Protein AF-A0A1Q3CBS0-F1 (afdb_monomer)

Radius of gyration: 28.86 Å; Cα contacts (8 Å, |Δi|>4): 49; chains: 1; bounding box: 66×33×68 Å

Organism: Cephalotus follicularis (NCBI:txid3775)

Secondary structure (DSSP, 8-state):
-PPPP---TT-S----HHHHGGG-SEEEEGGGTEEEEEETTEEEEEE-----------HHHHHHHHTTSS---------------SS----SSS-----HHHHHHHHHTGGGGSPP-S---

pLDDT: mean 74.26, std 17.01, range [36.56, 97.44]

Solvent-accessible surface area (backbone atoms only — not comparable to full-atom values): 8604 Å² total; per-residue (Å²): 136,88,83,80,92,70,99,54,91,93,58,96,77,84,86,50,70,76,63,56,63,73,43,61,72,70,51,74,41,74,94,70,40,33,37,36,36,52,58,96,90,39,82,45,74,52,71,55,81,80,71,75,69,91,70,91,65,55,74,69,56,43,56,55,50,50,70,74,44,93,70,88,82,90,84,87,86,79,86,81,80,81,77,85,66,84,80,83,91,80,70,97,55,98,77,80,71,77,55,67,68,56,55,52,48,52,64,76,49,44,75,78,76,49,82,77,92,61,82,79,134

Mean predicted aligned error: 18.99 Å

Sequence (121 aa):
MDLHLLPLEGSDVVLGAQWLSTLGPILWDFSKLQMSFNIDGKEVVLQGLKIPTSMLVDEVQFCKEFKKEKKGILLQINVLTLTTRSGNLVSNDSHGVINKDLGYLLQNYAYLFEEPQGLPP

Structure (mmCIF, N/CA/C/O backbone):
data_AF-A0A1Q3CBS0-F1
#
_entry.id   AF-A0A1Q3CBS0-F1
#
loop_
_atom_site.group_PDB
_atom_site.id
_atom_site.type_symbol
_atom_site.label_atom_id
_atom_site.label_alt_id
_atom_site.label_comp_id
_atom_site.label_asym_id
_atom_site.label_entity_id
_atom_site.label_seq_id
_atom_site.pdbx_PDB_ins_code
_atom_site.Cartn_x
_atom_site.Cartn_y
_atom_site.Cartn_z
_atom_site.occupancy
_atom_site.B_iso_or_equiv
_atom_site.auth_seq_id
_atom_site.auth_comp_id
_atom_site.auth_asym_id
_atom_site.auth_atom_id
_atom_site.pdbx_PDB_model_num
ATOM 1 N N . MET A 1 1 ? -16.775 -14.832 3.748 1.00 58.94 1 MET A N 1
ATOM 2 C CA . MET A 1 1 ? -15.793 -13.889 3.181 1.00 58.94 1 MET A CA 1
ATOM 3 C C . MET A 1 1 ? -15.205 -14.596 1.986 1.00 58.94 1 MET A C 1
ATOM 5 O O . MET A 1 1 ? -14.526 -15.595 2.189 1.00 58.94 1 MET A O 1
ATOM 9 N N . ASP A 1 2 ? -15.524 -14.126 0.788 1.00 72.19 2 ASP A N 1
ATOM 10 C CA . ASP A 1 2 ? -15.022 -14.723 -0.446 1.00 72.19 2 ASP A CA 1
ATOM 11 C C . ASP A 1 2 ? -13.791 -13.923 -0.881 1.00 72.19 2 ASP A C 1
ATOM 13 O O . ASP A 1 2 ? -13.858 -12.702 -1.026 1.00 72.19 2 ASP A O 1
ATOM 17 N N . LEU A 1 3 ? -12.646 -14.597 -1.004 1.00 75.25 3 LEU A N 1
ATOM 18 C CA . LEU A 1 3 ? -11.406 -14.008 -1.502 1.00 75.25 3 LEU A CA 1
ATOM 19 C C . LEU A 1 3 ? -11.199 -14.488 -2.935 1.00 75.25 3 LEU A C 1
ATOM 21 O O . LEU A 1 3 ? -11.146 -15.691 -3.191 1.00 75.25 3 LEU A O 1
ATOM 25 N N . HIS A 1 4 ? -11.053 -13.547 -3.860 1.00 77.56 4 HIS A N 1
ATOM 26 C CA . HIS A 1 4 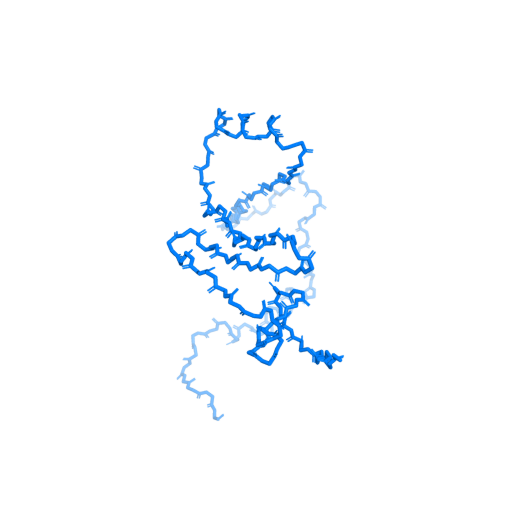? -10.738 -13.849 -5.249 1.00 77.56 4 HIS A CA 1
ATOM 27 C C . HIS A 1 4 ? -9.252 -13.612 -5.493 1.00 77.56 4 HIS A C 1
ATOM 29 O O . HIS A 1 4 ? -8.727 -12.545 -5.177 1.00 77.56 4 HIS A O 1
ATOM 35 N N . LEU A 1 5 ? -8.574 -14.612 -6.057 1.00 77.19 5 LEU A N 1
ATOM 36 C CA . LEU A 1 5 ? -7.183 -14.478 -6.470 1.00 77.19 5 LEU A CA 1
ATOM 37 C C . LEU A 1 5 ? -7.130 -13.723 -7.797 1.00 77.19 5 LEU A C 1
ATOM 39 O O . LEU A 1 5 ? -7.667 -14.183 -8.804 1.00 77.19 5 LEU A O 1
ATOM 43 N N . LEU A 1 6 ? -6.475 -12.567 -7.781 1.00 78.12 6 LEU A N 1
ATOM 44 C CA . LEU A 1 6 ? -6.197 -11.760 -8.961 1.00 78.12 6 LEU A CA 1
ATOM 45 C C . LEU A 1 6 ? -4.677 -11.729 -9.159 1.00 78.12 6 LEU A C 1
ATOM 47 O O . LEU A 1 6 ? -3.970 -11.362 -8.220 1.00 78.12 6 LEU A O 1
ATOM 51 N N . PRO A 1 7 ? -4.155 -12.112 -10.337 1.00 69.81 7 PRO A N 1
ATOM 52 C CA . PRO A 1 7 ? -2.733 -11.993 -10.628 1.00 69.81 7 PRO A CA 1
ATOM 53 C C . PRO A 1 7 ? -2.400 -10.513 -10.855 1.00 69.81 7 PRO A C 1
ATOM 55 O O . PRO A 1 7 ? -2.461 -10.015 -11.977 1.00 69.81 7 PRO A O 1
ATOM 58 N N . LEU A 1 8 ? -2.115 -9.794 -9.770 1.00 73.94 8 LEU A N 1
ATOM 59 C CA . LEU A 1 8 ? -1.700 -8.394 -9.793 1.00 73.94 8 LEU A CA 1
ATOM 60 C C . LEU A 1 8 ? -0.218 -8.314 -9.437 1.00 73.94 8 LEU A C 1
ATOM 62 O O . LEU A 1 8 ? 0.196 -8.748 -8.364 1.00 73.94 8 LEU A O 1
ATOM 66 N N . GLU A 1 9 ? 0.587 -7.737 -10.324 1.00 69.75 9 GLU A N 1
ATOM 67 C CA . GLU A 1 9 ? 1.951 -7.358 -9.968 1.00 69.75 9 GLU A CA 1
ATOM 68 C C . GLU A 1 9 ? 1.906 -6.121 -9.054 1.00 69.75 9 GLU A C 1
ATOM 70 O O . GLU A 1 9 ? 1.337 -5.091 -9.412 1.00 69.75 9 GLU A O 1
ATOM 75 N N . GLY A 1 10 ? 2.497 -6.219 -7.859 1.00 70.00 10 GLY A N 1
ATOM 76 C CA . GLY A 1 10 ? 2.699 -5.075 -6.959 1.00 70.00 10 GLY A CA 1
ATOM 77 C C . GLY A 1 10 ? 1.647 -4.854 -5.864 1.00 70.00 10 GLY A C 1
ATOM 78 O O . GLY A 1 10 ? 1.672 -3.810 -5.214 1.00 70.00 10 GLY A O 1
ATOM 79 N N . SER A 1 11 ? 0.723 -5.787 -5.620 1.00 70.81 11 SER A N 1
ATOM 80 C CA . SER A 1 11 ? -0.196 -5.728 -4.468 1.00 70.81 11 SER A CA 1
ATOM 81 C C . SER A 1 11 ? -0.587 -7.123 -3.988 1.00 70.81 11 SER A C 1
ATOM 83 O O . SER A 1 11 ? -1.012 -7.945 -4.792 1.00 70.81 11 SER A O 1
ATOM 85 N N . ASP A 1 12 ? -0.497 -7.370 -2.678 1.00 78.94 12 ASP A N 1
ATOM 86 C CA . ASP A 1 12 ? -0.837 -8.676 -2.093 1.00 78.94 12 ASP A CA 1
ATOM 87 C C . ASP A 1 12 ? -2.356 -8.898 -1.990 1.00 78.94 12 ASP A C 1
ATOM 89 O O . ASP A 1 12 ? -2.841 -10.019 -2.137 1.00 78.94 12 ASP A O 1
ATOM 93 N N . VAL A 1 13 ? -3.124 -7.833 -1.713 1.00 82.06 13 VAL A N 1
ATOM 94 C CA . VAL A 1 13 ? -4.577 -7.893 -1.481 1.00 82.06 13 VAL A CA 1
ATOM 95 C C . VAL A 1 13 ? -5.258 -6.617 -1.975 1.00 82.06 13 VAL A C 1
ATOM 97 O O . VAL A 1 13 ? -4.799 -5.511 -1.694 1.00 82.06 13 VAL A O 1
ATOM 100 N N . VAL A 1 14 ? -6.404 -6.768 -2.648 1.00 85.62 14 VAL A N 1
ATOM 101 C CA . VAL A 1 14 ? -7.305 -5.664 -3.013 1.00 85.62 14 VAL A CA 1
ATOM 102 C C . VAL A 1 14 ? -8.621 -5.809 -2.256 1.00 85.62 14 VAL A C 1
ATOM 104 O O . VAL A 1 14 ? -9.279 -6.846 -2.314 1.00 85.62 14 VAL A O 1
ATOM 107 N N . LEU A 1 15 ? -9.017 -4.751 -1.549 1.00 88.31 15 LEU A N 1
ATOM 108 C CA . LEU A 1 15 ? -10.233 -4.723 -0.739 1.00 88.31 15 LEU A CA 1
ATOM 109 C C . LEU A 1 15 ? -11.373 -4.090 -1.544 1.00 88.31 15 LEU A C 1
ATOM 111 O O . LEU A 1 15 ? -11.380 -2.888 -1.800 1.00 88.31 15 LEU A O 1
ATOM 115 N N . GLY A 1 16 ? -12.333 -4.914 -1.965 1.00 88.75 16 GLY A N 1
ATOM 116 C CA . GLY A 1 16 ? -13.498 -4.463 -2.727 1.00 88.75 16 GLY A CA 1
ATOM 117 C C . GLY A 1 16 ? -14.570 -3.785 -1.867 1.00 88.75 16 GLY A C 1
ATOM 118 O O . GLY A 1 16 ? -14.616 -3.943 -0.645 1.00 88.75 16 GLY A O 1
ATOM 119 N N . ALA A 1 17 ? -15.500 -3.086 -2.524 1.00 89.19 17 ALA A N 1
ATOM 120 C CA . ALA A 1 17 ? -16.601 -2.374 -1.865 1.00 89.19 17 ALA A CA 1
ATOM 121 C C . ALA A 1 17 ? -17.475 -3.282 -0.981 1.00 89.19 17 ALA A C 1
ATOM 123 O O . ALA A 1 17 ? -17.922 -2.855 0.080 1.00 89.19 17 ALA A O 1
ATOM 124 N N . GLN A 1 18 ? -17.673 -4.545 -1.376 1.00 88.12 18 GLN A N 1
ATOM 125 C CA . GLN A 1 18 ? -18.408 -5.521 -0.570 1.00 88.12 18 GLN A CA 1
ATOM 126 C C . GLN A 1 18 ? -17.743 -5.750 0.793 1.00 88.12 18 GLN A C 1
ATOM 128 O O . GLN A 1 18 ? -18.435 -5.772 1.804 1.00 88.12 18 GLN A O 1
ATOM 133 N N . TRP A 1 19 ? -16.415 -5.872 0.843 1.00 89.19 19 TRP A N 1
ATOM 134 C CA . TRP A 1 19 ? -15.692 -6.022 2.107 1.00 89.19 19 TRP A CA 1
ATOM 135 C C . TRP A 1 19 ? -15.714 -4.722 2.914 1.00 89.19 19 TRP A C 1
ATOM 137 O O . TRP A 1 19 ? -16.025 -4.735 4.098 1.00 89.19 19 TRP A O 1
ATOM 147 N N . LEU A 1 20 ? -15.480 -3.577 2.265 1.00 92.06 20 LEU A N 1
ATOM 148 C CA . LEU A 1 20 ? -15.545 -2.272 2.932 1.00 92.06 20 LEU A CA 1
ATOM 149 C C . LEU A 1 20 ? -16.919 -2.024 3.576 1.00 92.06 20 LEU A C 1
ATOM 151 O O . LEU A 1 20 ? -16.991 -1.459 4.663 1.00 92.06 20 LEU A O 1
ATOM 155 N N . SER A 1 21 ? -18.002 -2.511 2.959 1.00 91.25 21 SER A N 1
ATOM 156 C CA . SER A 1 21 ? -19.360 -2.381 3.502 1.00 91.25 21 SER A CA 1
ATOM 157 C C . SER A 1 21 ? -19.561 -3.070 4.859 1.00 91.25 21 SER A C 1
ATOM 159 O O . SER A 1 21 ? -20.463 -2.689 5.602 1.00 91.25 21 SER A O 1
ATOM 161 N N . THR A 1 22 ? -18.711 -4.039 5.225 1.00 91.75 22 THR A N 1
ATOM 162 C CA . THR A 1 22 ? -18.822 -4.755 6.506 1.00 91.75 22 THR A CA 1
ATOM 163 C C . THR A 1 22 ? -18.198 -4.002 7.680 1.00 91.75 22 THR A C 1
ATOM 165 O O . THR A 1 22 ? -18.357 -4.428 8.818 1.00 91.75 22 THR A O 1
ATOM 168 N N . LEU A 1 23 ? -17.466 -2.912 7.428 1.00 93.31 23 LEU A N 1
ATOM 169 C CA . LEU A 1 23 ? -16.715 -2.170 8.448 1.00 93.31 23 LEU A CA 1
ATOM 170 C C . LEU A 1 23 ? -17.537 -1.100 9.179 1.00 93.31 23 LEU A C 1
ATOM 172 O O . LEU A 1 23 ? -17.039 -0.471 10.109 1.00 93.31 23 LEU A O 1
ATOM 176 N N . GLY A 1 24 ? -18.779 -0.863 8.752 1.00 92.38 24 GLY A N 1
ATOM 177 C CA . GLY A 1 24 ? -19.588 0.239 9.266 1.00 92.38 24 GLY A CA 1
ATOM 178 C C . GLY A 1 24 ? -19.067 1.604 8.791 1.00 92.38 24 GLY A C 1
ATOM 179 O O . GLY A 1 24 ? -18.612 1.718 7.653 1.00 92.38 24 GLY A O 1
ATOM 180 N N . PRO A 1 25 ? -19.176 2.668 9.608 1.00 95.38 25 PRO A N 1
ATOM 181 C CA . PRO A 1 25 ? -18.689 3.995 9.244 1.00 95.38 25 PRO A CA 1
ATOM 182 C C . PRO A 1 25 ? -17.170 4.031 9.044 1.00 95.38 25 PRO A C 1
ATOM 184 O O . PRO A 1 25 ? -16.406 3.540 9.875 1.00 95.38 25 PRO A O 1
ATOM 187 N N . ILE A 1 26 ? -16.745 4.678 7.960 1.00 97.06 26 ILE A N 1
ATOM 188 C CA . ILE A 1 26 ? -15.338 4.809 7.579 1.00 97.06 26 ILE A CA 1
ATOM 189 C C . ILE A 1 26 ? -15.026 6.290 7.376 1.00 97.06 26 ILE A C 1
ATOM 191 O O . ILE A 1 26 ? -15.740 6.980 6.645 1.00 97.06 26 ILE A O 1
ATOM 195 N N . LEU A 1 27 ? -13.945 6.768 7.988 1.00 97.38 27 LEU A N 1
ATOM 196 C CA . LEU A 1 27 ? -13.398 8.097 7.754 1.00 97.38 27 LEU A CA 1
ATOM 197 C C . LEU A 1 27 ? -12.214 8.004 6.791 1.00 97.38 27 LEU A C 1
ATOM 199 O O . LEU A 1 27 ? -11.296 7.210 6.991 1.00 97.38 27 LEU A O 1
ATOM 203 N N . TRP A 1 28 ? -12.226 8.850 5.765 1.00 96.62 28 TRP A N 1
ATOM 204 C CA . TRP A 1 28 ? -11.157 8.946 4.775 1.00 96.62 28 TRP A CA 1
ATOM 205 C C . TRP A 1 28 ? -10.495 10.321 4.833 1.00 96.62 28 TRP A C 1
ATOM 207 O O . TRP A 1 28 ? -11.155 11.343 4.650 1.00 96.62 28 TRP A O 1
ATOM 217 N N . ASP A 1 29 ? -9.178 10.343 5.032 1.00 96.50 29 ASP A N 1
ATOM 218 C CA . ASP A 1 29 ? -8.324 11.510 4.806 1.00 96.50 29 ASP A CA 1
ATOM 219 C C . ASP A 1 29 ? -7.454 11.226 3.577 1.00 96.50 29 ASP A C 1
ATOM 221 O O . ASP A 1 29 ? -6.357 10.669 3.669 1.00 96.50 29 ASP A O 1
ATOM 225 N N . PHE A 1 30 ? -7.968 11.587 2.398 1.00 92.75 30 PHE A N 1
ATOM 226 C CA . PHE A 1 30 ? -7.270 11.372 1.128 1.00 92.75 30 PHE A CA 1
ATOM 227 C C . PHE A 1 30 ? -5.958 12.155 1.037 1.00 92.75 30 PHE A C 1
ATOM 229 O O . PHE A 1 30 ? -5.004 11.669 0.437 1.00 92.75 30 PHE A O 1
ATOM 236 N N . SER A 1 31 ? -5.871 13.322 1.683 1.00 92.88 31 SER A N 1
ATOM 237 C CA . SER A 1 31 ? -4.646 14.129 1.716 1.00 92.88 31 SER A CA 1
ATOM 238 C C . SER A 1 31 ? -3.506 13.402 2.433 1.00 92.88 31 SER A C 1
ATOM 240 O O . SER A 1 31 ? -2.342 13.564 2.071 1.00 92.88 31 SER A O 1
ATOM 242 N N . LYS A 1 32 ? -3.829 12.587 3.445 1.00 91.88 32 LYS A N 1
ATOM 243 C CA . LYS A 1 32 ? -2.859 11.757 4.177 1.00 91.88 32 LYS A CA 1
ATOM 244 C C . LYS A 1 32 ? -2.813 10.302 3.717 1.00 91.88 32 LYS A C 1
ATOM 246 O O . LYS A 1 32 ? -2.009 9.542 4.255 1.00 91.88 32 LYS A O 1
ATOM 251 N N . LEU A 1 33 ? -3.644 9.916 2.746 1.00 93.50 33 LEU A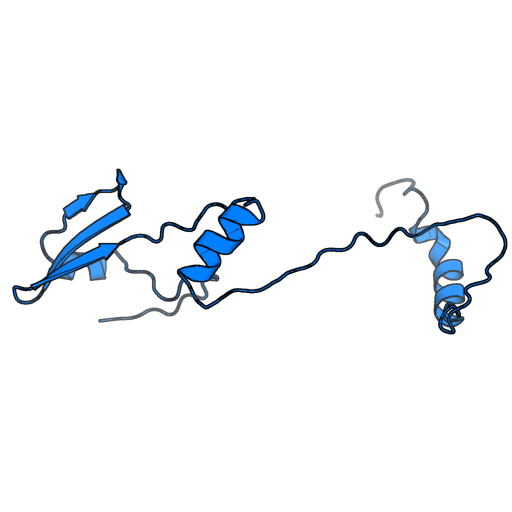 N 1
ATOM 252 C CA . LEU A 1 33 ? -3.882 8.523 2.362 1.00 93.50 33 LEU A CA 1
ATOM 253 C C . LEU A 1 33 ? -4.238 7.648 3.575 1.00 93.50 33 LEU A C 1
ATOM 255 O O . LEU A 1 33 ? -3.715 6.548 3.725 1.00 93.50 33 LEU A O 1
ATOM 259 N N . GLN A 1 34 ? -5.082 8.157 4.470 1.00 95.81 34 GLN A N 1
ATOM 260 C CA . GLN A 1 34 ? -5.467 7.461 5.693 1.00 95.81 34 GLN A CA 1
ATOM 261 C C . GLN A 1 34 ? -6.942 7.057 5.639 1.00 95.81 34 GLN A C 1
ATOM 263 O O . GLN A 1 34 ? -7.802 7.838 5.230 1.00 95.81 34 GLN A O 1
ATOM 268 N N . MET A 1 35 ? -7.226 5.846 6.103 1.00 97.00 35 MET A N 1
ATOM 269 C CA . MET A 1 35 ? -8.568 5.308 6.289 1.00 97.00 35 MET A CA 1
ATOM 270 C C . MET A 1 35 ? -8.699 4.830 7.732 1.00 97.00 35 MET A C 1
ATOM 272 O O . MET A 1 35 ? -7.851 4.067 8.190 1.00 97.00 35 MET A O 1
ATOM 276 N N . SER A 1 36 ? -9.745 5.238 8.444 1.00 97.44 36 SER A N 1
ATOM 277 C CA . SER A 1 36 ? -10.028 4.735 9.790 1.00 97.44 36 SER A CA 1
ATOM 278 C C . SER A 1 36 ? -11.465 4.248 9.941 1.00 97.44 36 SER A C 1
ATOM 280 O O . SER A 1 36 ? -12.394 4.788 9.342 1.00 97.44 36 SER A O 1
ATOM 282 N N . PHE A 1 37 ? -11.636 3.187 10.722 1.00 97.19 37 PHE A N 1
ATOM 283 C CA . PHE A 1 37 ? -12.921 2.551 11.017 1.00 97.19 37 PHE A CA 1
ATOM 284 C C . PHE A 1 37 ? -12.829 1.799 12.351 1.00 97.19 37 PHE A C 1
ATOM 286 O O . PHE A 1 37 ? -11.741 1.633 12.906 1.00 97.19 37 PHE A O 1
ATOM 293 N N . ASN A 1 38 ? -13.964 1.349 12.887 1.00 96.88 38 ASN A N 1
ATOM 294 C CA . ASN A 1 38 ? -14.013 0.622 14.155 1.00 96.88 38 ASN A CA 1
ATOM 295 C C . ASN A 1 38 ? -14.419 -0.841 13.927 1.00 96.88 38 ASN A C 1
ATOM 297 O O . ASN A 1 38 ? -15.423 -1.104 13.271 1.00 96.88 38 ASN A O 1
ATOM 301 N N . ILE A 1 39 ? -13.652 -1.781 14.480 1.00 94.06 39 ILE A N 1
ATOM 302 C CA . ILE A 1 39 ? -14.015 -3.201 14.565 1.00 94.06 39 ILE A CA 1
ATOM 303 C C . ILE A 1 39 ? -13.989 -3.590 16.042 1.00 94.06 39 ILE A C 1
ATOM 305 O O . ILE A 1 39 ? -12.975 -3.397 16.711 1.00 94.06 39 ILE A O 1
ATOM 309 N N . ASP A 1 40 ? -15.093 -4.142 16.547 1.00 93.25 40 ASP A N 1
ATOM 310 C CA . ASP A 1 40 ? -15.220 -4.652 17.921 1.00 93.25 40 ASP A CA 1
ATOM 311 C C . ASP A 1 40 ? -14.816 -3.641 19.012 1.00 93.25 40 ASP A C 1
ATOM 313 O O . ASP A 1 40 ? -14.164 -3.968 20.003 1.00 93.25 40 ASP A O 1
ATOM 317 N N . GLY A 1 41 ? -15.178 -2.370 18.820 1.00 94.06 41 GLY A N 1
ATOM 318 C CA . GLY A 1 41 ? -14.843 -1.276 19.734 1.00 94.06 41 GLY A CA 1
ATOM 319 C C . GLY A 1 41 ? -13.426 -0.726 19.553 1.00 94.06 41 GLY A C 1
ATOM 320 O O . GLY A 1 41 ? -13.092 0.294 20.159 1.00 94.06 41 GLY A O 1
ATOM 321 N N . LYS A 1 42 ? -12.602 -1.331 18.693 1.00 96.38 42 LYS A N 1
ATOM 322 C CA . LYS A 1 42 ? -11.223 -0.918 18.438 1.00 96.38 42 LYS A CA 1
ATOM 323 C C . LYS A 1 42 ? -11.113 -0.121 17.144 1.00 96.38 42 LYS A C 1
ATOM 325 O O . LYS A 1 42 ? -11.525 -0.571 16.078 1.00 96.38 42 LYS A O 1
ATOM 330 N N . GLU A 1 43 ? -10.491 1.049 17.234 1.00 96.50 43 GLU A N 1
ATOM 331 C CA . GLU A 1 43 ? -10.121 1.820 16.052 1.00 96.50 43 GLU A CA 1
ATOM 332 C C . GLU A 1 43 ? -8.993 1.116 15.286 1.00 96.50 43 GLU A C 1
ATOM 334 O O . GLU A 1 43 ? -7.965 0.726 15.850 1.00 96.50 43 GLU A O 1
ATOM 339 N N . VAL A 1 44 ? -9.202 0.956 13.983 1.00 97.06 44 VAL A N 1
ATOM 340 C CA . VAL A 1 44 ? -8.223 0.458 13.023 1.00 97.06 44 VAL A CA 1
ATOM 341 C C . VAL A 1 44 ? -7.938 1.576 12.032 1.00 97.06 44 VAL A C 1
ATOM 343 O O . VAL A 1 44 ? -8.860 2.208 11.518 1.00 97.06 44 VAL A O 1
ATOM 346 N N . VAL A 1 45 ? -6.654 1.804 11.756 1.00 96.69 45 VAL A N 1
ATOM 347 C CA . VAL A 1 45 ? -6.189 2.805 10.796 1.00 96.69 45 VAL A CA 1
ATOM 348 C C . VAL A 1 45 ? -5.347 2.117 9.730 1.00 96.69 45 VAL A C 1
ATOM 350 O O . VAL A 1 45 ? -4.311 1.528 10.037 1.00 96.69 45 VAL A O 1
ATOM 353 N N . LEU A 1 46 ? -5.783 2.207 8.476 1.00 94.44 46 LEU A N 1
ATOM 354 C CA . LEU A 1 46 ? -4.980 1.844 7.316 1.00 94.44 46 LEU A CA 1
ATOM 355 C C . LEU A 1 46 ? -4.289 3.104 6.799 1.00 94.44 46 LEU A C 1
ATOM 357 O O . LEU A 1 46 ? -4.934 4.109 6.499 1.00 94.44 46 LEU A O 1
ATOM 361 N N . GLN A 1 47 ? -2.964 3.041 6.712 1.00 94.62 47 GLN A N 1
ATOM 362 C CA . GLN A 1 47 ? -2.121 4.143 6.273 1.00 94.62 47 GLN A CA 1
ATOM 363 C C . GLN A 1 47 ? -1.492 3.785 4.929 1.00 94.62 47 GLN A C 1
ATOM 365 O O . GLN A 1 47 ? -0.763 2.800 4.818 1.00 94.62 47 GLN A O 1
ATOM 370 N N . GLY A 1 48 ? -1.752 4.605 3.915 1.00 90.00 48 GLY A N 1
ATOM 371 C CA . GLY A 1 48 ? -1.116 4.490 2.613 1.00 90.00 48 GLY A CA 1
ATOM 372 C C . GLY A 1 48 ? 0.396 4.650 2.733 1.00 90.00 48 GLY A C 1
ATOM 373 O O . GLY A 1 48 ? 0.890 5.501 3.485 1.00 90.00 48 GLY A O 1
ATOM 374 N N . LEU A 1 49 ? 1.127 3.824 1.984 1.00 83.19 49 LEU A N 1
ATOM 375 C CA . LEU A 1 49 ? 2.579 3.894 1.916 1.00 83.19 49 LEU A CA 1
ATOM 376 C C . LEU A 1 49 ? 2.991 5.223 1.286 1.00 83.19 49 LEU A C 1
ATOM 378 O O . LEU A 1 49 ? 2.618 5.542 0.157 1.00 83.19 49 LEU A O 1
ATOM 382 N N . LYS A 1 50 ? 3.825 5.979 1.996 1.00 70.88 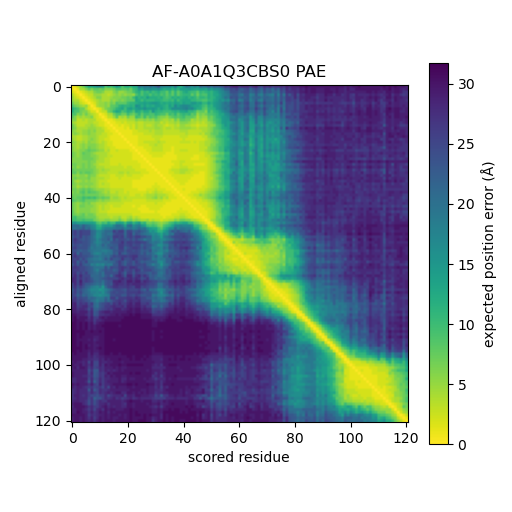50 LYS A N 1
ATOM 383 C CA . LYS A 1 50 ? 4.629 7.023 1.369 1.00 70.88 50 LYS A CA 1
ATOM 384 C C . LYS A 1 50 ? 5.799 6.312 0.717 1.00 70.88 50 LYS A C 1
ATOM 386 O O . LYS A 1 50 ? 6.823 6.118 1.362 1.00 70.88 50 LYS A O 1
ATOM 391 N N . ILE A 1 51 ? 5.624 5.862 -0.523 1.00 61.72 51 ILE A N 1
ATOM 392 C CA . ILE A 1 51 ? 6.769 5.430 -1.322 1.00 61.72 51 ILE A CA 1
ATOM 393 C C . ILE A 1 51 ? 7.653 6.674 -1.416 1.00 61.72 51 ILE A C 1
ATOM 395 O O . ILE A 1 51 ? 7.180 7.685 -1.947 1.00 61.72 51 ILE A O 1
ATOM 399 N N . PRO A 1 52 ? 8.869 6.679 -0.838 1.00 58.44 52 PRO A N 1
ATOM 400 C CA . PRO A 1 52 ? 9.766 7.787 -1.077 1.00 58.44 52 PRO A CA 1
ATOM 401 C C . PRO A 1 52 ? 9.926 7.851 -2.591 1.00 58.44 52 PRO A C 1
ATOM 403 O O . PRO A 1 52 ? 10.310 6.864 -3.222 1.00 58.44 52 PRO A O 1
ATOM 406 N N . THR A 1 53 ? 9.568 8.993 -3.183 1.00 55.00 53 THR A N 1
ATOM 407 C CA . THR A 1 53 ? 10.012 9.314 -4.537 1.00 55.00 53 THR A CA 1
ATOM 408 C C . THR A 1 53 ? 11.488 8.965 -4.588 1.00 55.00 53 THR A C 1
ATOM 410 O O . THR A 1 53 ? 12.195 9.249 -3.627 1.00 55.00 53 THR A O 1
ATOM 413 N N . SER A 1 54 ? 11.948 8.273 -5.627 1.00 57.66 54 SER A N 1
ATOM 414 C CA . SER A 1 54 ? 13.367 7.950 -5.779 1.00 57.66 54 SER A CA 1
ATOM 415 C C . SER A 1 54 ? 14.184 9.226 -5.548 1.00 57.66 54 SER A C 1
ATOM 417 O O . SER A 1 54 ? 14.178 10.127 -6.388 1.00 57.66 54 SER A O 1
ATOM 419 N N . MET A 1 55 ? 14.791 9.352 -4.368 1.00 60.94 55 MET A N 1
ATOM 420 C CA . MET A 1 55 ? 15.507 10.554 -3.968 1.00 60.94 55 MET A CA 1
ATOM 421 C C . MET A 1 55 ? 16.964 10.337 -4.325 1.00 60.94 55 MET A C 1
ATOM 423 O O . MET A 1 55 ? 17.588 9.379 -3.870 1.00 60.94 55 MET A O 1
ATOM 427 N N . LEU A 1 56 ? 17.507 11.242 -5.133 1.00 60.84 56 LEU A N 1
ATOM 428 C CA . LEU A 1 56 ? 18.947 11.372 -5.258 1.00 60.84 56 LEU A CA 1
ATOM 429 C C . LEU A 1 56 ? 19.425 12.050 -3.974 1.00 60.84 56 LEU A C 1
ATOM 431 O O . LEU A 1 56 ? 19.165 13.229 -3.749 1.00 60.84 56 LEU A O 1
ATOM 435 N N . VAL A 1 57 ? 20.036 11.263 -3.100 1.00 69.75 57 VAL A N 1
ATOM 436 C CA . VAL A 1 57 ? 20.597 11.719 -1.829 1.00 69.75 57 VAL A CA 1
ATOM 437 C C . VAL A 1 57 ? 22.110 11.808 -1.951 1.00 69.75 57 VAL A C 1
ATOM 439 O O . VAL A 1 57 ? 22.736 10.949 -2.570 1.00 69.75 57 VAL A O 1
ATOM 442 N N . ASP A 1 58 ? 22.693 12.851 -1.362 1.00 72.06 58 ASP A N 1
ATOM 443 C CA . ASP A 1 58 ? 24.144 12.947 -1.215 1.00 72.06 58 ASP A CA 1
ATOM 444 C C . ASP A 1 58 ? 24.674 11.944 -0.169 1.00 72.06 58 ASP A C 1
ATOM 446 O O . ASP A 1 58 ? 23.911 11.286 0.548 1.00 72.06 58 ASP A O 1
ATOM 450 N N . GLU A 1 59 ? 26.000 11.829 -0.068 1.00 73.38 59 GLU A N 1
ATOM 451 C CA . GLU A 1 59 ? 26.672 10.907 0.856 1.00 73.38 59 GLU A CA 1
ATOM 452 C C . GLU A 1 59 ? 26.283 11.139 2.331 1.00 73.38 59 GLU A C 1
ATOM 454 O O . GLU A 1 59 ? 26.111 10.187 3.099 1.00 73.38 59 GLU A O 1
ATOM 459 N N . VAL A 1 60 ? 26.093 12.398 2.735 1.00 78.38 60 VAL A N 1
ATOM 460 C CA . VAL A 1 60 ? 25.783 12.783 4.119 1.00 78.38 60 VAL A CA 1
ATOM 461 C C . VAL A 1 60 ? 24.346 12.400 4.469 1.00 78.38 60 VAL A C 1
ATOM 463 O O . VAL A 1 60 ? 24.083 11.839 5.540 1.00 78.38 60 VAL A O 1
ATOM 466 N N . GLN A 1 61 ? 23.411 12.664 3.560 1.00 73.62 61 GLN A N 1
ATOM 467 C CA . GLN A 1 61 ? 22.002 12.342 3.711 1.00 73.62 61 GLN A CA 1
ATOM 468 C C . GLN A 1 61 ? 21.777 10.827 3.636 1.00 73.62 61 GLN A C 1
ATOM 470 O O . GLN A 1 61 ? 21.040 10.287 4.463 1.00 73.62 61 GLN A O 1
ATOM 475 N N . PHE A 1 62 ? 22.499 10.122 2.758 1.00 74.38 62 PHE A N 1
ATOM 476 C CA . PHE A 1 62 ? 22.521 8.660 2.721 1.00 74.38 62 PHE A CA 1
ATOM 477 C C . PHE A 1 62 ? 22.988 8.070 4.057 1.00 74.38 62 PHE A C 1
ATOM 479 O O . PHE A 1 62 ? 22.288 7.247 4.647 1.00 74.38 62 PHE A O 1
ATOM 486 N N . CYS A 1 63 ? 24.118 8.540 4.600 1.00 74.31 63 CYS A N 1
ATOM 487 C CA . CYS A 1 63 ? 24.619 8.080 5.897 1.00 74.31 63 CYS A CA 1
ATOM 488 C C . CYS A 1 63 ? 23.623 8.329 7.038 1.00 74.31 63 CYS A C 1
ATOM 490 O O . CYS A 1 63 ? 23.562 7.547 7.989 1.00 74.31 63 CYS A O 1
ATOM 492 N N . LYS A 1 64 ? 22.858 9.424 6.980 1.00 75.56 64 LYS A N 1
ATOM 493 C CA . LYS A 1 64 ? 21.841 9.752 7.984 1.00 75.56 64 LYS A CA 1
ATOM 494 C C . LYS A 1 64 ? 20.649 8.801 7.918 1.00 75.56 64 LYS A C 1
ATOM 496 O O . LYS A 1 64 ? 20.198 8.346 8.967 1.00 75.56 64 LYS A O 1
ATOM 501 N N . GLU A 1 65 ? 20.154 8.499 6.723 1.00 67.75 65 GLU A N 1
ATOM 502 C CA . GLU A 1 65 ? 18.994 7.621 6.545 1.00 67.75 65 GLU A CA 1
ATOM 503 C C . GLU A 1 65 ? 19.360 6.138 6.740 1.00 67.75 65 GLU A C 1
ATOM 505 O O . GLU A 1 65 ? 18.656 5.427 7.456 1.00 67.75 65 GLU A O 1
ATOM 510 N N . PHE A 1 66 ? 20.530 5.695 6.265 1.00 69.56 66 PHE A N 1
ATOM 511 C CA . PHE A 1 66 ? 21.036 4.330 6.478 1.00 69.56 66 PHE A CA 1
ATOM 512 C C . PHE A 1 66 ? 21.279 3.999 7.963 1.00 69.56 66 PHE A C 1
ATOM 514 O O . PHE A 1 66 ? 21.176 2.850 8.391 1.00 69.56 66 PHE A O 1
ATOM 521 N N . LYS A 1 67 ? 21.572 5.007 8.797 1.00 70.19 67 LYS A N 1
ATOM 522 C CA . LYS A 1 67 ? 21.678 4.828 10.256 1.00 70.19 67 LYS A CA 1
ATOM 523 C C . LYS A 1 67 ? 20.327 4.581 10.934 1.00 70.19 67 LYS A C 1
ATOM 525 O O . LYS A 1 67 ? 20.314 3.999 12.018 1.00 70.19 67 LYS A O 1
ATOM 530 N N . LYS A 1 68 ? 19.212 5.022 10.337 1.00 72.88 68 LYS A N 1
ATOM 531 C CA . LYS A 1 68 ? 17.862 4.831 10.893 1.00 72.88 68 LYS A CA 1
ATOM 532 C C . LYS A 1 68 ? 17.315 3.448 10.568 1.00 72.88 68 LYS A C 1
ATOM 534 O O . LYS A 1 68 ? 16.829 2.759 11.460 1.00 72.88 68 LYS A O 1
ATOM 539 N N . GLU A 1 69 ? 17.436 3.031 9.313 1.00 62.06 69 GLU A N 1
ATOM 540 C CA . GLU A 1 69 ? 16.947 1.740 8.837 1.00 62.06 69 GLU A CA 1
ATOM 541 C C . GLU A 1 69 ? 18.144 0.866 8.458 1.00 62.06 69 GLU A C 1
ATOM 543 O O . GLU A 1 69 ? 18.791 1.076 7.439 1.00 62.06 69 GLU A O 1
ATOM 548 N N . LYS A 1 70 ? 18.476 -0.123 9.301 1.00 65.06 70 LYS A N 1
ATOM 549 C CA . LYS A 1 70 ? 19.637 -1.026 9.132 1.00 65.06 70 LYS A CA 1
ATOM 550 C C . LYS A 1 70 ? 19.477 -2.033 7.973 1.00 65.06 70 LYS A C 1
ATOM 552 O O . LYS A 1 70 ? 19.831 -3.203 8.120 1.00 65.06 70 LYS A O 1
ATOM 557 N N . LYS A 1 71 ? 18.871 -1.633 6.857 1.00 66.00 71 LYS A N 1
ATOM 558 C CA . LYS A 1 71 ? 18.605 -2.465 5.678 1.00 66.00 71 LYS A CA 1
ATOM 559 C C . LYS A 1 71 ? 18.741 -1.599 4.426 1.00 66.00 71 LYS A C 1
ATOM 561 O O . LYS A 1 71 ? 18.164 -0.524 4.361 1.00 66.00 71 LYS A O 1
ATOM 566 N N . GLY A 1 72 ? 19.484 -2.077 3.431 1.00 68.75 72 GLY A N 1
ATOM 567 C CA . GLY A 1 72 ? 19.652 -1.387 2.152 1.00 68.75 72 GLY A CA 1
ATOM 568 C C . GLY A 1 72 ? 20.401 -2.243 1.133 1.00 68.75 72 GLY A C 1
ATOM 569 O O . GLY A 1 72 ? 21.023 -3.240 1.498 1.00 68.75 72 GLY A O 1
ATOM 570 N N . ILE A 1 73 ? 20.330 -1.850 -0.139 1.00 67.38 73 ILE A N 1
ATOM 571 C CA . ILE A 1 73 ? 21.061 -2.462 -1.258 1.00 67.38 73 ILE A CA 1
ATOM 572 C C . ILE A 1 73 ? 21.944 -1.372 -1.874 1.00 67.38 73 ILE A C 1
ATOM 574 O O . ILE A 1 73 ? 21.463 -0.273 -2.140 1.00 67.38 73 ILE A O 1
ATOM 578 N N . LEU A 1 74 ? 23.227 -1.671 -2.095 1.00 73.12 74 LEU A N 1
ATOM 579 C CA . LEU A 1 74 ? 24.144 -0.808 -2.842 1.00 73.12 74 LEU A CA 1
ATOM 580 C C . LEU A 1 74 ? 24.163 -1.266 -4.304 1.00 73.12 74 LEU A C 1
ATOM 582 O O . LEU A 1 74 ? 24.576 -2.389 -4.586 1.00 73.12 74 LEU A O 1
ATOM 586 N N . LEU A 1 75 ? 23.727 -0.403 -5.224 1.00 72.69 75 LEU A N 1
ATOM 587 C CA . LEU A 1 75 ? 23.778 -0.656 -6.664 1.00 72.69 75 LEU A CA 1
ATOM 588 C C . LEU A 1 75 ? 24.796 0.285 -7.313 1.00 72.69 75 LEU A C 1
ATOM 590 O O . LEU A 1 75 ? 24.624 1.501 -7.283 1.00 72.69 75 LEU A O 1
ATOM 594 N N . GLN A 1 76 ? 25.841 -0.278 -7.918 1.00 76.62 76 GLN A N 1
ATOM 595 C CA . GLN A 1 76 ? 26.816 0.471 -8.706 1.00 76.62 76 GLN A CA 1
ATOM 596 C C . GLN A 1 76 ? 26.547 0.248 -10.197 1.00 76.62 76 GLN A C 1
ATOM 598 O O . GLN A 1 76 ? 26.667 -0.871 -10.692 1.00 76.62 76 GLN A O 1
ATOM 603 N N . ILE A 1 77 ? 26.199 1.318 -10.915 1.00 8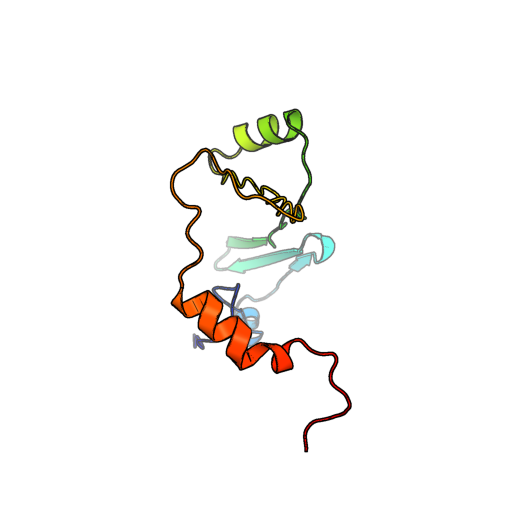1.19 77 ILE A N 1
ATOM 604 C CA . ILE A 1 77 ? 26.006 1.299 -12.369 1.00 81.19 77 ILE A CA 1
ATOM 605 C C . ILE A 1 77 ? 27.258 1.892 -13.011 1.00 81.19 77 ILE A C 1
ATOM 607 O O . ILE A 1 77 ? 27.534 3.079 -12.858 1.00 81.19 77 ILE A O 1
ATOM 611 N N . ASN A 1 78 ? 28.012 1.066 -13.732 1.00 73.62 78 ASN A N 1
ATOM 612 C CA . ASN A 1 78 ? 29.179 1.511 -14.484 1.00 73.62 78 ASN A CA 1
ATOM 613 C C . ASN A 1 78 ? 28.824 1.609 -15.970 1.00 73.62 78 ASN A C 1
ATOM 615 O O . ASN A 1 78 ? 28.256 0.678 -16.543 1.00 73.62 78 ASN A O 1
ATOM 619 N N . VAL A 1 79 ? 29.193 2.721 -16.605 1.00 75.81 79 VAL A N 1
ATOM 620 C CA . VAL A 1 79 ? 29.138 2.848 -18.065 1.00 75.81 79 VAL A CA 1
ATOM 621 C C . VAL A 1 79 ? 30.332 2.099 -18.644 1.00 75.81 79 VAL A C 1
ATOM 623 O O . VAL A 1 79 ? 31.481 2.445 -18.374 1.00 75.81 79 VAL A O 1
ATOM 626 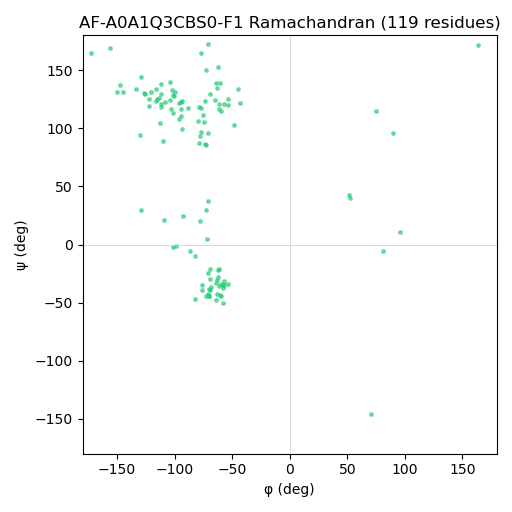N N . LEU A 1 80 ? 30.067 1.065 -19.441 1.00 66.00 80 LEU A N 1
ATOM 627 C CA . LEU A 1 80 ? 31.104 0.405 -20.224 1.00 66.00 80 LEU A CA 1
ATOM 628 C C . LEU A 1 80 ? 31.386 1.249 -21.469 1.00 66.00 80 LEU A C 1
ATOM 630 O O . LEU A 1 80 ? 30.589 1.283 -22.405 1.00 66.00 80 LEU A O 1
ATOM 634 N N . THR A 1 81 ? 32.524 1.938 -21.484 1.00 56.50 81 THR A N 1
ATOM 635 C CA . THR A 1 81 ? 32.989 2.655 -22.674 1.00 56.50 81 THR A CA 1
ATOM 636 C C . THR A 1 81 ? 33.578 1.647 -23.658 1.00 56.50 81 THR A C 1
ATOM 638 O O . THR A 1 81 ? 34.740 1.259 -23.543 1.00 56.50 81 THR A O 1
ATOM 641 N N . LEU A 1 82 ? 32.785 1.205 -24.634 1.00 51.81 82 LEU A N 1
ATOM 642 C CA . LEU A 1 82 ? 33.292 0.441 -25.774 1.00 51.81 82 LEU A CA 1
ATOM 643 C C . LEU A 1 82 ? 34.108 1.387 -26.663 1.00 51.81 82 LEU A C 1
ATOM 645 O O . LEU A 1 82 ? 33.562 2.130 -27.475 1.00 51.81 82 LEU A O 1
ATOM 649 N N . THR A 1 83 ? 35.429 1.401 -26.492 1.00 45.81 83 THR A N 1
ATOM 650 C CA . THR A 1 83 ? 36.321 2.154 -27.374 1.00 45.81 83 THR A CA 1
ATOM 651 C C . THR A 1 83 ? 36.517 1.379 -28.675 1.00 45.81 83 THR A C 1
ATOM 653 O O . THR A 1 83 ? 37.404 0.542 -28.811 1.00 45.81 83 THR A O 1
ATOM 656 N N . THR A 1 84 ? 35.698 1.671 -29.685 1.00 39.16 84 THR A N 1
ATOM 657 C CA . THR A 1 84 ? 35.996 1.266 -31.063 1.00 39.16 84 THR A CA 1
ATOM 658 C C . THR A 1 84 ? 37.133 2.140 -31.590 1.00 39.16 84 THR A C 1
ATOM 660 O O . THR A 1 84 ? 36.905 3.181 -32.207 1.00 39.16 84 THR A O 1
ATOM 663 N N . ARG A 1 85 ? 38.382 1.751 -31.315 1.00 38.78 85 ARG A N 1
ATOM 664 C CA . ARG A 1 85 ? 39.551 2.359 -31.952 1.00 38.78 85 ARG A CA 1
ATOM 665 C C . ARG A 1 85 ? 39.927 1.516 -33.168 1.00 38.78 85 ARG A C 1
ATOM 667 O O . ARG A 1 85 ? 40.350 0.374 -33.033 1.00 38.78 85 ARG A O 1
ATOM 674 N N . SER A 1 86 ? 39.711 2.096 -34.347 1.00 47.59 86 SER A N 1
ATOM 675 C CA . SER A 1 86 ? 40.175 1.583 -35.636 1.00 47.59 86 SER A CA 1
ATOM 676 C C . SER A 1 86 ? 41.625 1.091 -35.538 1.00 47.59 86 SER A C 1
ATOM 678 O O . SER A 1 86 ? 42.506 1.868 -35.172 1.00 47.59 86 SER A O 1
ATOM 680 N N . GLY A 1 87 ? 41.836 -0.189 -35.857 1.00 43.25 87 GLY A N 1
ATOM 681 C CA . GLY A 1 87 ? 43.143 -0.805 -36.085 1.00 43.25 87 GLY A CA 1
ATOM 682 C C . GLY A 1 87 ? 43.984 -1.084 -34.833 1.00 43.25 87 GLY A C 1
ATOM 683 O O . GLY A 1 87 ? 44.524 -0.173 -34.217 1.00 43.25 87 GLY A O 1
ATOM 684 N N . ASN A 1 88 ? 44.211 -2.375 -34.575 1.00 37.31 88 ASN A N 1
ATOM 685 C CA . ASN A 1 88 ? 45.189 -2.977 -33.653 1.00 37.31 88 ASN A CA 1
ATOM 686 C C . ASN A 1 88 ? 44.712 -3.219 -32.211 1.00 37.31 88 ASN A C 1
ATOM 688 O O . ASN A 1 88 ? 44.800 -2.378 -31.318 1.00 37.31 88 ASN A O 1
ATOM 692 N N . LEU A 1 89 ? 44.268 -4.461 -32.008 1.00 40.25 89 LEU A N 1
ATOM 693 C CA . LEU A 1 89 ? 43.960 -5.094 -30.734 1.00 40.25 89 LEU A CA 1
ATOM 694 C C . LEU A 1 89 ? 45.265 -5.477 -30.019 1.00 40.25 89 LEU A C 1
ATOM 696 O O . LEU A 1 89 ? 45.948 -6.409 -30.438 1.00 40.25 89 LEU A O 1
ATOM 700 N N . VAL A 1 90 ? 45.582 -4.805 -28.914 1.00 36.56 90 VAL A N 1
ATOM 701 C CA . VAL A 1 90 ? 46.372 -5.404 -27.829 1.00 36.56 90 VAL A CA 1
ATOM 702 C C . VAL A 1 90 ? 45.619 -5.134 -26.533 1.00 36.56 90 VAL A C 1
ATOM 704 O O . VAL A 1 90 ? 45.725 -4.064 -25.940 1.00 36.56 90 VAL A O 1
ATOM 707 N N . SER A 1 91 ? 44.803 -6.099 -26.123 1.00 42.34 91 SER A N 1
ATOM 708 C CA . SER A 1 91 ? 44.267 -6.190 -24.768 1.00 42.34 91 SER A CA 1
ATOM 709 C C . SER A 1 91 ? 45.264 -6.988 -23.936 1.00 42.34 91 SER A C 1
ATOM 711 O O . SER A 1 91 ? 45.496 -8.161 -24.221 1.00 42.34 91 SER A O 1
ATOM 713 N N . ASN A 1 92 ? 45.841 -6.363 -22.913 1.00 44.16 92 ASN A N 1
ATOM 714 C CA . ASN A 1 92 ? 46.749 -7.022 -21.972 1.00 44.16 92 ASN A CA 1
ATOM 715 C C . ASN A 1 92 ? 46.017 -7.883 -20.922 1.00 44.16 92 ASN A C 1
ATOM 717 O O . ASN A 1 92 ? 46.606 -8.209 -19.903 1.00 44.16 92 ASN A O 1
ATOM 721 N N . ASP A 1 93 ? 44.770 -8.280 -21.190 1.00 40.88 93 ASP A N 1
ATOM 722 C CA . ASP A 1 93 ? 43.998 -9.218 -20.381 1.00 40.88 93 ASP A CA 1
ATOM 723 C C . ASP A 1 93 ? 43.340 -10.263 -21.297 1.00 40.88 93 ASP A C 1
ATOM 725 O O . ASP A 1 93 ? 42.779 -9.962 -22.354 1.00 40.88 93 ASP A O 1
ATOM 729 N N . SER A 1 94 ? 43.461 -11.521 -20.891 1.00 42.53 94 SER A N 1
ATOM 730 C CA . SER A 1 94 ? 43.409 -12.749 -21.695 1.00 42.53 94 SER A CA 1
ATOM 731 C C . SER A 1 94 ? 42.033 -13.181 -22.241 1.00 42.53 94 SER A C 1
ATOM 733 O O . SER A 1 94 ? 41.813 -14.374 -22.430 1.00 42.53 94 SER A O 1
ATOM 735 N N . HIS A 1 95 ? 41.097 -12.267 -22.519 1.00 42.50 95 HIS A N 1
ATOM 736 C CA . HIS A 1 95 ? 39.733 -12.612 -22.971 1.00 42.50 95 HIS A CA 1
ATOM 737 C C . HIS A 1 95 ? 39.265 -11.866 -24.238 1.00 42.50 95 HIS A C 1
ATOM 739 O O . HIS A 1 95 ? 38.076 -11.649 -24.446 1.00 42.50 95 HIS A O 1
ATOM 745 N N . GLY A 1 96 ? 40.196 -11.503 -25.124 1.00 47.75 96 GLY A N 1
ATOM 746 C CA . GLY A 1 96 ? 39.932 -10.773 -26.374 1.00 47.75 96 GLY A CA 1
ATOM 747 C C . GLY A 1 96 ? 39.701 -11.623 -27.634 1.00 47.75 96 GLY A C 1
ATOM 748 O O . GLY A 1 96 ? 39.956 -11.136 -28.732 1.00 47.75 96 GLY A O 1
ATOM 749 N N . VAL A 1 97 ? 39.266 -12.884 -27.532 1.00 51.41 97 VAL A N 1
ATOM 750 C CA . VAL A 1 97 ? 38.943 -13.689 -28.727 1.00 51.41 97 VAL A CA 1
ATOM 751 C C . VAL A 1 97 ? 37.453 -13.560 -29.015 1.00 51.41 97 VAL A C 1
ATOM 753 O O . VAL A 1 97 ? 36.634 -14.239 -28.397 1.00 51.41 97 VAL A O 1
ATOM 756 N N . ILE A 1 98 ? 37.095 -12.692 -29.966 1.00 59.28 98 ILE A N 1
ATOM 757 C CA . ILE A 1 98 ? 35.767 -12.727 -30.589 1.00 59.28 98 ILE A CA 1
ATOM 758 C C . ILE A 1 98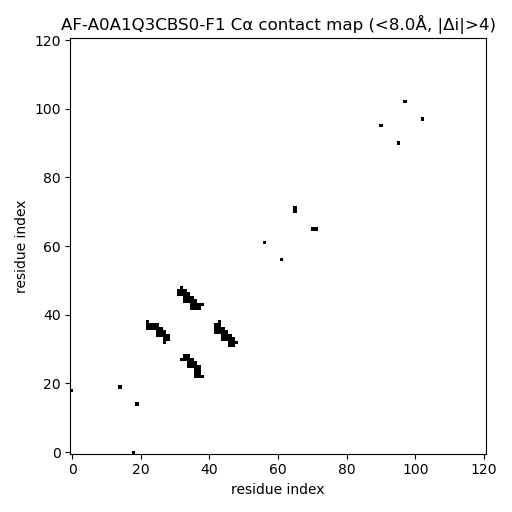 ? 35.568 -14.154 -31.107 1.00 59.28 98 ILE A C 1
ATOM 760 O O . ILE A 1 98 ? 36.376 -14.653 -31.894 1.00 59.28 98 ILE A O 1
ATOM 764 N N . ASN A 1 99 ? 34.533 -14.831 -30.608 1.00 64.88 99 ASN A N 1
ATOM 765 C CA . ASN A 1 99 ? 34.204 -16.192 -31.009 1.00 64.88 99 ASN A CA 1
ATOM 766 C C . ASN A 1 99 ? 34.080 -16.242 -32.547 1.00 64.88 99 ASN A C 1
ATOM 768 O O . ASN A 1 99 ? 33.339 -15.453 -33.138 1.00 64.88 99 ASN A O 1
ATOM 772 N N . LYS A 1 100 ? 34.827 -17.145 -33.196 1.00 68.38 100 LYS A N 1
ATOM 773 C CA . LYS A 1 100 ? 34.883 -17.258 -34.665 1.00 68.38 100 LYS A CA 1
ATOM 774 C C . LYS A 1 100 ? 33.502 -17.491 -35.283 1.00 68.38 100 LYS A C 1
ATOM 776 O O . LYS A 1 100 ? 33.235 -16.979 -36.368 1.00 68.38 100 LYS A O 1
ATOM 781 N N . ASP A 1 101 ? 32.624 -18.178 -34.562 1.00 69.31 101 ASP A N 1
ATOM 782 C CA . ASP A 1 101 ? 31.260 -18.473 -34.993 1.00 69.31 101 ASP A CA 1
ATOM 783 C C . ASP A 1 101 ? 30.414 -17.195 -35.044 1.00 69.31 101 ASP A C 1
ATOM 785 O O . ASP A 1 101 ? 29.627 -16.998 -35.969 1.00 69.31 101 ASP A O 1
ATOM 789 N N . LEU A 1 102 ? 30.632 -16.272 -34.098 1.00 74.06 102 LEU A N 1
ATOM 790 C CA . LEU A 1 102 ? 29.968 -14.969 -34.089 1.00 74.06 102 LEU A CA 1
ATOM 791 C C . LEU A 1 102 ? 30.460 -14.083 -35.239 1.00 74.06 102 LEU A C 1
ATOM 793 O O . LEU A 1 102 ? 29.657 -13.400 -35.868 1.00 74.06 102 LEU A O 1
ATOM 797 N N . GLY A 1 103 ? 31.760 -14.122 -35.549 1.00 77.12 103 GLY A N 1
ATOM 798 C CA . GLY A 1 103 ? 32.310 -13.422 -36.713 1.00 77.12 103 GLY A CA 1
ATOM 799 C C . GLY A 1 103 ? 31.683 -13.902 -38.026 1.00 77.12 103 GLY A C 1
ATOM 800 O O . GLY A 1 103 ? 31.272 -13.085 -38.848 1.00 77.12 103 GLY A O 1
ATOM 801 N N . TYR A 1 104 ? 31.537 -15.221 -38.184 1.00 79.19 104 TYR A N 1
ATOM 802 C CA . TYR A 1 104 ? 30.872 -15.826 -39.340 1.00 79.19 104 TYR A CA 1
ATOM 803 C C . TYR A 1 104 ? 29.391 -15.427 -39.432 1.00 79.19 104 TYR A C 1
ATOM 805 O O . TYR A 1 104 ? 28.904 -15.072 -40.505 1.00 79.19 104 TYR A O 1
ATOM 813 N N . LEU A 1 105 ? 28.682 -15.417 -38.299 1.00 82.62 105 LEU A N 1
ATOM 814 C CA . LEU A 1 105 ? 27.277 -15.021 -38.239 1.00 82.62 105 LEU A CA 1
ATOM 815 C C . LEU A 1 105 ? 27.079 -13.547 -38.621 1.00 82.62 105 LEU A C 1
ATOM 817 O O . LEU A 1 105 ? 26.234 -13.237 -39.455 1.00 82.62 105 LEU A O 1
ATOM 821 N N . LEU A 1 106 ? 27.882 -12.643 -38.058 1.00 83.38 106 LEU A N 1
ATOM 822 C CA . LEU A 1 106 ? 27.807 -11.212 -38.362 1.00 83.38 106 LEU A CA 1
ATOM 823 C C . LEU A 1 106 ? 28.098 -10.923 -39.837 1.00 83.38 106 LEU A C 1
ATOM 825 O O . LEU A 1 106 ? 27.466 -10.048 -40.421 1.00 83.38 106 LEU A O 1
ATOM 829 N N . GLN A 1 107 ? 29.012 -11.678 -40.450 1.00 84.81 107 GLN A N 1
ATOM 830 C CA . GLN A 1 107 ? 29.303 -11.537 -41.872 1.00 84.81 107 GLN A CA 1
ATOM 831 C C . GLN A 1 107 ? 28.159 -12.055 -42.754 1.00 84.81 107 GLN A C 1
ATOM 833 O O . GLN A 1 107 ? 27.779 -11.386 -43.712 1.00 84.81 107 GLN A O 1
ATOM 838 N N . ASN A 1 108 ? 27.571 -13.203 -42.415 1.00 87.00 108 ASN A N 1
ATOM 839 C CA . ASN A 1 108 ? 26.470 -13.784 -43.187 1.00 87.00 108 ASN A CA 1
ATOM 840 C C . ASN A 1 108 ? 25.163 -12.985 -43.088 1.00 87.00 108 ASN A C 1
ATOM 842 O O . ASN A 1 108 ? 24.369 -12.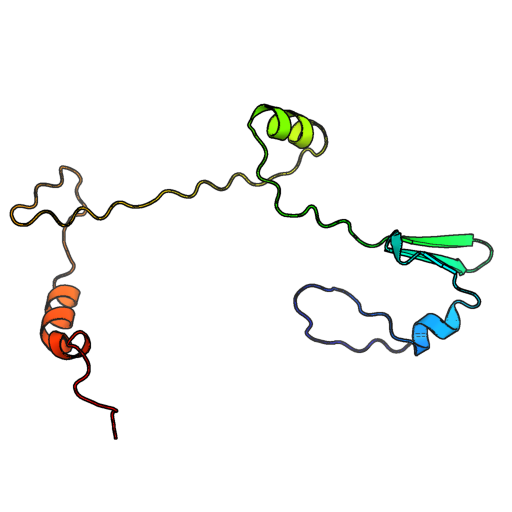997 -44.026 1.00 87.00 108 ASN A O 1
ATOM 846 N N . TYR A 1 109 ? 24.939 -12.296 -41.969 1.00 83.75 109 TYR A N 1
ATOM 847 C CA . TYR A 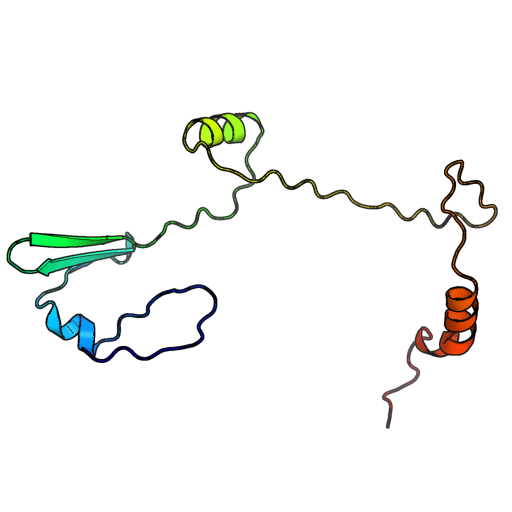1 109 ? 23.732 -11.508 -41.715 1.00 83.75 109 TYR A CA 1
ATOM 848 C C . TYR A 1 109 ? 23.988 -9.995 -41.734 1.00 83.75 109 TYR A C 1
ATOM 850 O O . TYR A 1 109 ? 23.189 -9.232 -41.196 1.00 83.75 109 TYR A O 1
ATOM 858 N N . ALA A 1 110 ? 25.072 -9.543 -42.378 1.00 83.50 110 ALA A N 1
ATOM 859 C CA . ALA A 1 110 ? 25.417 -8.122 -42.482 1.00 83.50 110 ALA A CA 1
ATOM 860 C C . ALA A 1 110 ? 24.262 -7.278 -43.056 1.00 83.50 110 ALA A C 1
ATOM 862 O O . ALA A 1 110 ? 24.026 -6.160 -42.606 1.00 83.50 110 ALA A O 1
ATOM 863 N N . TYR A 1 111 ? 23.484 -7.866 -43.969 1.00 80.75 111 TYR A N 1
ATOM 864 C CA . TYR A 1 111 ? 22.317 -7.245 -44.593 1.00 80.75 111 TYR A CA 1
ATOM 865 C C . TYR A 1 111 ? 21.190 -6.876 -43.607 1.00 80.75 111 TYR A C 1
ATOM 867 O O . TYR A 1 111 ? 20.388 -6.004 -43.918 1.00 80.75 111 TYR A O 1
ATOM 875 N N . LEU A 1 112 ? 21.109 -7.498 -42.419 1.00 82.62 112 LEU A N 1
ATOM 876 C CA . LEU A 1 112 ? 20.114 -7.136 -41.392 1.00 82.62 112 LEU A CA 1
ATOM 877 C C . LEU A 1 112 ? 20.385 -5.767 -40.758 1.00 82.62 112 LEU A C 1
ATOM 879 O O . LEU A 1 112 ? 19.490 -5.185 -40.151 1.00 82.62 112 LEU A O 1
ATOM 883 N N . PHE A 1 113 ? 21.626 -5.293 -40.854 1.00 83.38 113 PHE A N 1
ATOM 884 C CA . PHE A 1 113 ? 22.072 -4.030 -40.273 1.00 83.38 113 PHE A CA 1
ATOM 885 C C . PHE A 1 113 ? 22.162 -2.907 -41.309 1.00 83.38 113 PHE A C 1
ATOM 887 O O . PHE A 1 113 ? 22.505 -1.781 -40.950 1.00 83.38 113 PHE A O 1
ATOM 894 N N . GLU A 1 114 ? 21.876 -3.195 -42.580 1.00 82.31 114 GLU A N 1
ATOM 895 C CA . GLU A 1 114 ? 21.714 -2.156 -43.589 1.00 82.31 114 GLU A CA 1
ATOM 896 C C . GLU A 1 114 ? 20.397 -1.408 -43.371 1.00 82.31 114 GLU A C 1
ATOM 898 O O . GLU A 1 114 ? 19.421 -1.951 -42.848 1.00 82.31 114 GLU A O 1
ATOM 903 N N . GLU A 1 115 ? 20.376 -0.131 -43.748 1.00 80.44 115 GLU A N 1
ATOM 904 C CA . GLU A 1 115 ? 19.189 0.703 -43.605 1.00 80.44 115 GLU A CA 1
ATOM 905 C C . GLU A 1 115 ? 18.042 0.104 -44.442 1.00 80.44 115 GLU A C 1
ATOM 907 O O . GLU A 1 115 ? 18.205 -0.078 -45.654 1.00 80.44 115 GLU A O 1
ATOM 912 N N . PRO A 1 116 ? 16.897 -0.253 -43.827 1.00 74.88 116 PRO A N 1
ATOM 913 C CA . PRO A 1 116 ? 15.833 -0.952 -44.531 1.00 74.88 116 PRO A CA 1
ATOM 914 C C . PRO A 1 116 ? 15.299 -0.089 -45.679 1.00 74.88 116 PRO A C 1
ATOM 916 O O . PRO A 1 116 ? 14.727 0.976 -45.467 1.00 74.88 116 PRO A O 1
ATOM 919 N N . GLN A 1 117 ? 15.462 -0.579 -46.911 1.00 73.12 117 GLN A N 1
ATOM 920 C CA . GLN A 1 117 ? 15.080 0.101 -48.161 1.00 73.12 117 GLN A CA 1
ATOM 921 C C . GLN A 1 117 ? 13.554 0.155 -48.396 1.00 73.12 117 GLN A C 1
ATOM 923 O O . GLN A 1 117 ? 13.093 0.603 -49.445 1.00 73.12 117 GLN A O 1
ATOM 928 N N . GLY A 1 118 ? 12.753 -0.311 -47.439 1.00 69.69 118 GLY A N 1
ATOM 929 C CA . GLY A 1 118 ? 11.300 -0.343 -47.520 1.00 69.69 118 GLY A CA 1
ATOM 930 C C . GLY A 1 118 ? 10.694 -1.275 -46.479 1.00 69.69 118 GLY A C 1
ATOM 931 O O . GLY A 1 118 ? 11.401 -2.001 -45.779 1.00 69.69 118 GLY A O 1
ATOM 932 N N . LEU A 1 119 ? 9.367 -1.242 -46.370 1.00 46.62 119 LEU A N 1
ATOM 933 C CA . LEU A 1 119 ? 8.626 -2.196 -45.549 1.00 46.62 119 LEU A CA 1
ATOM 934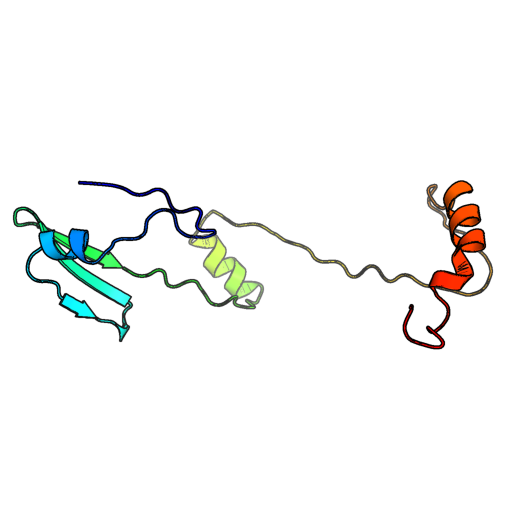 C C . LEU A 1 119 ? 8.813 -3.616 -46.116 1.00 46.62 119 LEU A C 1
ATOM 936 O O . LEU A 1 119 ? 8.770 -3.778 -47.340 1.00 46.62 119 LEU A O 1
ATOM 940 N N . PRO A 1 120 ? 9.002 -4.641 -45.266 1.00 47.53 120 PRO A N 1
ATOM 941 C CA . PRO A 1 120 ? 8.887 -6.018 -45.725 1.00 47.53 120 PRO A CA 1
ATOM 942 C C . PRO A 1 120 ? 7.449 -6.275 -46.226 1.00 47.53 120 PRO A C 1
ATOM 944 O O . PRO A 1 120 ? 6.533 -5.576 -45.780 1.00 47.53 120 PRO A O 1
ATOM 947 N N . PRO A 1 121 ? 7.250 -7.218 -47.168 1.00 59.56 121 PRO A N 1
ATOM 948 C CA . PRO A 1 121 ? 5.916 -7.605 -47.631 1.00 59.56 121 PRO A CA 1
ATOM 949 C C . PRO A 1 121 ? 5.016 -8.105 -46.495 1.00 59.56 121 PRO A C 1
ATOM 951 O O . PRO A 1 121 ? 5.551 -8.672 -45.512 1.00 59.56 121 PRO A O 1
#

Foldseek 3Di:
DDADDDPDPPDPGDDDPVNVVVQPDWDDDVVQRKIWGDDPNDIDIDGDDPPPDPDPDDPVVCVVVCVVPVDDDDDDDDDDPPPPDPDDDDDPDDDPDDPVVVVVVCVVVVVVPPDPPDDDD